Protein AF-A0AAV1KLV7-F1 (afdb_monomer_lite)

Organism: NCBI:txid213953

Foldseek 3Di:
DQAADDPVNVVVLLVVQLVVQCVVQPDDPVQVVCVVVVHQDPDPSSVSSVLSSCVVQVLADPLRAGDLVSQLVVCCSRPVPDPPVSVVSSVVSVVRRVVRVVVSVD

Structure (mmCIF, N/CA/C/O backbone):
data_AF-A0AAV1KLV7-F1
#
_entry.id   AF-A0AAV1KLV7-F1
#
loop_
_atom_site.group_PDB
_atom_site.id
_atom_site.type_symbol
_atom_site.label_atom_id
_atom_site.label_alt_id
_atom_site.label_comp_id
_atom_site.label_asym_id
_atom_site.label_entity_id
_atom_site.label_seq_id
_atom_site.pdbx_PDB_ins_code
_atom_site.Cartn_x
_atom_site.Cartn_y
_atom_site.Cartn_z
_atom_site.occupancy
_atom_site.B_iso_or_equiv
_atom_site.auth_seq_id
_atom_site.auth_comp_id
_atom_site.auth_asym_id
_atom_site.auth_atom_id
_atom_site.pdbx_PDB_model_num
ATOM 1 N N . MET A 1 1 ? 9.898 8.118 -25.147 1.00 34.47 1 MET A N 1
ATOM 2 C CA . MET A 1 1 ? 10.875 7.702 -24.115 1.00 34.47 1 MET A CA 1
ATOM 3 C C . MET A 1 1 ? 10.133 7.658 -22.789 1.00 34.47 1 MET A C 1
ATOM 5 O O . MET A 1 1 ? 9.532 8.667 -22.455 1.00 34.47 1 MET A O 1
ATOM 9 N N . ALA A 1 2 ? 10.090 6.525 -22.085 1.00 50.31 2 ALA A N 1
ATOM 10 C CA . ALA A 1 2 ? 9.456 6.466 -20.766 1.00 50.31 2 ALA A CA 1
ATOM 11 C C . ALA A 1 2 ? 10.412 7.076 -19.729 1.00 50.31 2 ALA A C 1
ATOM 13 O O . ALA A 1 2 ? 11.515 6.564 -19.522 1.00 50.31 2 ALA A O 1
ATOM 14 N N . THR A 1 3 ? 10.035 8.217 -19.158 1.00 56.28 3 THR A N 1
ATOM 15 C CA . THR A 1 3 ? 10.720 8.829 -18.015 1.00 56.28 3 THR A CA 1
ATOM 16 C C . THR A 1 3 ? 10.240 8.170 -16.733 1.00 56.28 3 THR A C 1
ATOM 18 O O . THR A 1 3 ? 9.119 7.662 -16.682 1.00 56.28 3 THR A O 1
ATOM 21 N N . ALA A 1 4 ? 11.091 8.157 -15.709 1.00 65.50 4 ALA A N 1
ATOM 22 C CA . ALA A 1 4 ? 10.690 7.609 -14.428 1.00 65.50 4 ALA A CA 1
ATOM 23 C C . ALA A 1 4 ? 9.514 8.404 -13.827 1.00 65.50 4 ALA A C 1
ATOM 25 O O . ALA A 1 4 ? 9.469 9.622 -14.012 1.00 65.50 4 ALA A O 1
ATOM 26 N N . GLN A 1 5 ? 8.573 7.742 -13.142 1.00 70.62 5 GLN A N 1
ATOM 27 C CA . GLN A 1 5 ? 7.486 8.462 -12.463 1.00 70.62 5 GLN A CA 1
ATOM 28 C C . GLN A 1 5 ? 8.048 9.307 -11.320 1.00 70.62 5 GLN A C 1
ATOM 30 O O . GLN A 1 5 ? 8.915 8.867 -10.568 1.00 70.62 5 GLN A O 1
ATOM 35 N N . THR A 1 6 ? 7.521 10.516 -11.175 1.00 81.88 6 THR A N 1
ATOM 36 C CA . THR A 1 6 ? 7.822 11.396 -10.046 1.00 81.88 6 THR A CA 1
ATOM 37 C C . THR A 1 6 ? 7.075 10.946 -8.788 1.00 81.88 6 THR A C 1
ATOM 39 O O . THR A 1 6 ? 5.989 10.362 -8.860 1.00 81.88 6 THR A O 1
ATOM 42 N N . ASP A 1 7 ? 7.587 11.313 -7.613 1.00 79.38 7 ASP A N 1
ATOM 43 C CA . ASP A 1 7 ? 6.905 11.101 -6.328 1.00 79.38 7 ASP A CA 1
ATOM 44 C C . ASP A 1 7 ? 5.469 11.641 -6.319 1.00 79.38 7 ASP A C 1
ATOM 46 O O . ASP A 1 7 ? 4.582 11.071 -5.684 1.00 79.38 7 ASP A O 1
ATOM 50 N N . SER A 1 8 ? 5.226 12.751 -7.021 1.00 85.31 8 SER A N 1
ATOM 51 C CA . SER A 1 8 ? 3.901 13.365 -7.138 1.00 85.31 8 SER A CA 1
ATOM 52 C C . SER A 1 8 ? 2.930 12.473 -7.916 1.00 85.31 8 SER A C 1
ATOM 54 O O . SER A 1 8 ? 1.793 12.261 -7.488 1.00 85.31 8 SER A O 1
ATOM 56 N N . GLU A 1 9 ? 3.384 11.884 -9.024 1.00 85.69 9 GLU A N 1
ATOM 57 C CA . GLU A 1 9 ? 2.582 10.960 -9.832 1.00 85.69 9 GLU A CA 1
ATOM 58 C C . GLU A 1 9 ? 2.286 9.663 -9.073 1.00 85.69 9 GLU A C 1
ATOM 60 O O . GLU A 1 9 ? 1.149 9.183 -9.095 1.00 85.69 9 GLU A O 1
ATOM 65 N N . LEU A 1 10 ? 3.269 9.138 -8.334 1.00 83.12 10 LEU A N 1
ATOM 66 C CA . LEU A 1 10 ? 3.084 7.981 -7.457 1.00 83.12 10 LEU A CA 1
ATOM 67 C C . LEU A 1 10 ? 2.071 8.274 -6.345 1.00 83.12 10 LEU A C 1
ATOM 69 O O . LEU A 1 10 ? 1.122 7.508 -6.161 1.00 83.12 10 LEU A O 1
ATOM 73 N N . LYS A 1 11 ? 2.211 9.406 -5.644 1.00 85.50 11 LYS A N 1
ATOM 74 C CA . LYS A 1 11 ? 1.261 9.835 -4.604 1.00 85.50 11 LYS A CA 1
ATOM 75 C C . LYS A 1 11 ? -0.149 9.990 -5.161 1.00 85.50 11 LYS A C 1
ATOM 77 O O . LYS A 1 11 ? -1.095 9.518 -4.537 1.00 85.50 11 LYS A O 1
ATOM 82 N N . LYS A 1 12 ? -0.301 10.593 -6.343 1.00 90.06 12 LYS A N 1
ATOM 83 C CA . LYS A 1 12 ? -1.603 10.747 -7.006 1.00 90.06 12 LYS A CA 1
ATOM 84 C C . LYS A 1 12 ? -2.226 9.396 -7.357 1.00 90.06 12 LYS A C 1
ATOM 86 O O . LYS A 1 12 ? -3.413 9.199 -7.110 1.00 90.06 12 LYS A O 1
ATOM 91 N N . TYR A 1 13 ? -1.432 8.463 -7.882 1.00 88.06 13 TYR A N 1
ATOM 92 C CA . TYR A 1 13 ? -1.889 7.111 -8.200 1.00 88.06 13 TYR A CA 1
ATOM 93 C C . TYR A 1 13 ? -2.422 6.382 -6.959 1.00 88.06 13 TYR A C 1
ATOM 95 O O . TYR A 1 13 ? -3.539 5.865 -6.977 1.00 88.06 13 TYR A O 1
ATOM 103 N N . PHE A 1 14 ? -1.667 6.391 -5.857 1.00 88.69 14 PHE A N 1
ATOM 104 C CA . PHE A 1 14 ? -2.112 5.761 -4.614 1.00 88.69 14 PHE A CA 1
ATOM 105 C C . PHE A 1 14 ? -3.291 6.495 -3.971 1.00 88.69 14 PHE A C 1
ATOM 107 O O . PHE A 1 14 ? -4.204 5.837 -3.485 1.00 88.69 14 PHE A O 1
ATOM 114 N N . LEU A 1 15 ? -3.340 7.829 -4.035 1.00 90.38 15 LEU A N 1
ATOM 115 C CA . LEU A 1 15 ? -4.482 8.607 -3.550 1.00 90.38 15 LEU A CA 1
ATOM 116 C C . LEU A 1 15 ? -5.775 8.242 -4.291 1.00 90.38 15 LEU A C 1
ATOM 118 O O . LEU A 1 15 ? -6.811 8.059 -3.657 1.00 90.38 15 LEU A O 1
ATOM 122 N N . GLN A 1 16 ? -5.715 8.077 -5.615 1.00 92.88 16 GLN A N 1
ATOM 123 C CA . GLN A 1 16 ? -6.862 7.627 -6.402 1.00 92.88 16 GLN A CA 1
ATOM 124 C C . GLN A 1 16 ? -7.346 6.243 -5.946 1.00 92.88 16 GLN A C 1
ATOM 126 O O . GLN A 1 16 ? -8.546 6.041 -5.766 1.00 92.88 16 GLN A O 1
ATOM 131 N N . LYS A 1 17 ? -6.428 5.301 -5.693 1.00 93.38 17 LYS A N 1
ATOM 132 C CA . LYS A 1 17 ? -6.790 3.974 -5.169 1.00 93.38 17 LYS A CA 1
ATOM 133 C C . LYS A 1 17 ? -7.356 4.028 -3.755 1.00 93.38 17 LYS A C 1
ATOM 135 O O . LYS A 1 17 ? -8.301 3.298 -3.472 1.00 93.38 17 LYS A O 1
ATOM 140 N N . SER A 1 18 ? -6.855 4.920 -2.904 1.00 91.31 18 SER A N 1
ATOM 141 C CA . SER A 1 18 ? -7.424 5.152 -1.575 1.00 91.31 18 SER A CA 1
ATOM 142 C C . SER A 1 18 ? -8.874 5.624 -1.652 1.00 91.31 18 SER A C 1
ATOM 144 O O . SER A 1 18 ? -9.703 5.099 -0.919 1.00 91.31 18 SER A O 1
ATOM 146 N N . ILE A 1 19 ? -9.197 6.545 -2.568 1.00 92.12 19 ILE A N 1
ATOM 147 C CA . ILE A 1 19 ? -10.575 7.021 -2.785 1.00 92.12 19 ILE A CA 1
ATOM 148 C C . ILE A 1 19 ? -11.479 5.881 -3.277 1.00 92.12 19 ILE A C 1
ATOM 150 O O . ILE A 1 19 ? -12.597 5.723 -2.796 1.00 92.12 19 ILE A O 1
ATOM 154 N N . GLU A 1 20 ? -10.995 5.042 -4.198 1.00 94.06 20 GLU A N 1
ATOM 155 C CA . GLU A 1 20 ? -11.755 3.872 -4.666 1.00 94.06 20 GLU A CA 1
ATOM 156 C C . GLU A 1 20 ? -12.049 2.867 -3.534 1.00 94.06 20 GLU A C 1
ATOM 158 O O . GLU A 1 20 ? -13.054 2.165 -3.591 1.00 94.06 20 GLU A O 1
ATOM 163 N N . CYS A 1 21 ? -11.178 2.776 -2.525 1.00 95.38 21 CYS A N 1
ATOM 164 C CA . CYS A 1 21 ? -11.286 1.819 -1.422 1.00 95.38 21 CYS A CA 1
ATOM 165 C C . CYS A 1 21 ? -11.951 2.381 -0.154 1.00 95.38 21 CYS A C 1
ATOM 167 O O . CYS A 1 21 ? -12.360 1.600 0.710 1.00 95.38 21 CYS A O 1
ATOM 169 N N . SER A 1 22 ? -12.046 3.708 -0.012 1.00 91.25 22 SER A N 1
ATOM 170 C CA . SER A 1 22 ? -12.523 4.360 1.215 1.00 91.25 22 SER A CA 1
ATOM 171 C C . SER A 1 22 ? -14.017 4.183 1.454 1.00 91.25 22 SER A C 1
ATOM 173 O O . SER A 1 22 ? -14.448 4.240 2.601 1.00 91.25 22 SER A O 1
ATOM 175 N N . ASN A 1 23 ? -14.801 3.939 0.399 1.00 89.94 23 ASN A N 1
ATOM 176 C CA . ASN A 1 23 ? -16.241 3.694 0.522 1.00 89.94 23 ASN A CA 1
ATOM 177 C C . ASN A 1 23 ? -16.535 2.417 1.323 1.00 89.94 23 ASN A C 1
ATOM 179 O O . ASN A 1 23 ? -17.451 2.395 2.137 1.00 89.94 23 ASN A O 1
ATOM 183 N N . GLU A 1 24 ? -15.741 1.367 1.112 1.00 92.50 24 GLU A N 1
ATOM 184 C CA . GLU A 1 24 ? -15.873 0.086 1.819 1.00 92.50 24 GLU A CA 1
ATOM 185 C C . GLU A 1 24 ? -15.113 0.077 3.152 1.00 92.50 24 GLU A C 1
ATOM 187 O O . GLU A 1 24 ? -15.468 -0.652 4.075 1.00 92.50 24 GLU A O 1
ATOM 192 N N . ASN A 1 25 ? -14.053 0.884 3.251 1.00 94.25 25 ASN A N 1
ATOM 193 C CA . ASN A 1 25 ? -13.117 0.886 4.372 1.00 94.25 25 ASN A CA 1
ATOM 194 C C . ASN A 1 25 ? -12.911 2.316 4.894 1.00 94.25 25 ASN A C 1
ATOM 196 O O . ASN A 1 25 ? -11.828 2.884 4.715 1.00 94.25 25 ASN A O 1
ATOM 200 N N . PRO A 1 26 ? -13.937 2.929 5.510 1.00 93.44 26 PRO A N 1
ATOM 201 C CA . PRO A 1 26 ? -13.856 4.312 5.951 1.00 93.44 26 PRO A CA 1
ATOM 202 C C . PRO A 1 26 ? -12.805 4.465 7.054 1.00 93.44 26 PRO A C 1
ATOM 204 O O . PRO A 1 26 ? -12.775 3.692 8.017 1.00 93.44 26 PRO A O 1
ATOM 207 N N . VAL A 1 27 ? -11.968 5.488 6.903 1.00 93.50 27 VAL A N 1
ATOM 208 C CA . VAL A 1 27 ? -10.937 5.913 7.857 1.00 93.50 27 VAL A CA 1
ATOM 209 C C . VAL A 1 27 ? -11.166 7.374 8.225 1.00 93.50 27 VAL A C 1
ATOM 211 O O . VAL A 1 27 ? -11.706 8.142 7.426 1.00 93.50 27 VAL A O 1
ATOM 214 N N . ASN A 1 28 ? -10.775 7.765 9.434 1.00 93.94 28 ASN A N 1
ATOM 215 C CA . ASN A 1 28 ? -10.908 9.153 9.878 1.00 93.94 28 ASN A CA 1
ATOM 216 C C . ASN A 1 28 ? -9.700 10.016 9.453 1.00 93.94 28 ASN A C 1
ATOM 218 O O . ASN A 1 28 ? -8.714 9.523 8.903 1.00 93.94 28 ASN A O 1
ATOM 222 N N . VAL A 1 29 ? -9.782 11.328 9.695 1.00 92.25 29 VAL A N 1
ATOM 223 C CA . VAL A 1 29 ? -8.738 12.287 9.291 1.00 92.25 29 VAL A CA 1
ATOM 224 C C . VAL A 1 29 ? -7.403 12.016 9.992 1.00 92.25 29 VAL A C 1
ATOM 226 O O . VAL A 1 29 ? -6.363 12.068 9.336 1.00 92.25 29 VAL A O 1
ATOM 229 N N . ASP A 1 30 ? -7.419 11.645 11.273 1.00 95.50 30 ASP A N 1
ATOM 230 C CA . ASP A 1 30 ? -6.196 11.330 12.023 1.00 95.50 30 ASP A CA 1
ATOM 231 C C . ASP A 1 30 ? -5.481 10.111 11.425 1.00 95.50 30 ASP A C 1
ATOM 233 O O . ASP A 1 30 ? -4.262 10.103 11.253 1.00 95.50 30 ASP A O 1
ATOM 237 N N . GLU A 1 31 ? -6.242 9.087 11.037 1.00 94.12 31 GLU A N 1
ATOM 238 C CA . GLU A 1 31 ? -5.726 7.894 10.369 1.00 94.12 31 GLU A CA 1
ATOM 239 C C . GLU A 1 31 ? -5.161 8.212 8.981 1.00 94.12 31 GLU A C 1
ATOM 241 O O . GLU A 1 31 ? -4.114 7.681 8.605 1.00 94.12 31 GLU A O 1
ATOM 246 N N . ILE A 1 32 ? -5.806 9.109 8.232 1.00 90.56 32 ILE A N 1
ATOM 247 C CA . ILE A 1 32 ? -5.279 9.614 6.958 1.00 90.56 32 ILE A CA 1
ATOM 248 C C . ILE A 1 32 ? -3.937 10.324 7.181 1.00 90.56 32 ILE A C 1
ATOM 250 O O . ILE A 1 32 ? -2.993 10.114 6.417 1.00 90.56 32 ILE A O 1
ATOM 254 N N . ASP A 1 33 ? -3.817 11.139 8.227 1.00 92.62 33 ASP A N 1
ATOM 255 C CA . ASP A 1 33 ? -2.578 11.854 8.532 1.00 92.62 33 ASP A CA 1
ATOM 256 C C . ASP A 1 33 ? -1.463 10.927 9.026 1.00 92.62 33 ASP A C 1
ATOM 258 O O . ASP A 1 33 ? -0.294 11.143 8.694 1.00 92.62 33 ASP A O 1
ATOM 262 N N . MET A 1 34 ? -1.802 9.852 9.743 1.00 94.38 34 MET A N 1
ATOM 263 C CA . MET A 1 34 ? -0.861 8.771 10.042 1.00 94.38 34 MET A CA 1
ATOM 264 C C . MET A 1 34 ? -0.346 8.122 8.751 1.00 94.38 34 MET A C 1
ATOM 266 O O . MET A 1 34 ? 0.867 7.994 8.577 1.00 94.38 34 MET A O 1
ATOM 270 N N . LEU A 1 35 ? -1.240 7.785 7.815 1.00 90.56 35 LEU A N 1
ATOM 271 C CA . LEU A 1 35 ? -0.876 7.154 6.542 1.00 90.56 35 LEU A CA 1
ATOM 272 C C . LEU A 1 35 ? 0.015 8.057 5.675 1.00 90.56 35 LEU A C 1
ATOM 274 O O . LEU A 1 35 ? 1.005 7.580 5.120 1.00 90.56 35 LEU A O 1
ATOM 278 N N . LYS A 1 36 ? -0.260 9.369 5.614 1.00 87.25 36 LYS A N 1
ATOM 279 C CA . LYS A 1 36 ? 0.610 10.354 4.935 1.00 87.25 36 LYS A CA 1
ATOM 280 C C . LYS A 1 36 ? 2.022 10.412 5.528 1.00 87.25 36 LYS A C 1
ATOM 282 O O . LYS A 1 36 ? 2.965 10.737 4.815 1.00 87.25 36 LYS A O 1
ATOM 287 N N . LYS A 1 37 ? 2.164 10.106 6.822 1.00 91.75 37 LYS A N 1
ATOM 288 C CA . LYS A 1 37 ? 3.444 10.023 7.547 1.00 91.75 37 LYS A CA 1
ATOM 289 C C . LYS A 1 37 ? 4.067 8.620 7.498 1.00 91.75 37 LYS A C 1
ATOM 291 O O . LYS A 1 37 ? 5.015 8.358 8.229 1.00 91.75 37 LYS A O 1
ATOM 296 N N . HIS A 1 38 ? 3.535 7.727 6.659 1.00 89.06 38 HIS A N 1
ATOM 297 C CA . HIS A 1 38 ? 3.941 6.323 6.538 1.00 89.06 38 HIS A CA 1
ATOM 298 C C . HIS A 1 38 ? 3.763 5.499 7.825 1.00 89.06 38 HIS A C 1
ATOM 300 O O . HIS A 1 38 ? 4.401 4.463 8.007 1.00 89.06 38 HIS A O 1
ATOM 306 N N . THR A 1 39 ? 2.853 5.923 8.704 1.00 93.38 39 THR A N 1
ATOM 307 C CA . THR A 1 39 ? 2.475 5.187 9.912 1.00 93.38 39 THR A CA 1
ATOM 308 C C . THR A 1 39 ? 1.167 4.451 9.659 1.00 93.38 39 THR A C 1
ATOM 310 O O . THR A 1 39 ? 0.145 5.071 9.378 1.00 93.38 39 THR A O 1
ATOM 313 N N . VAL A 1 40 ? 1.174 3.123 9.785 1.00 89.44 40 VAL A N 1
ATOM 314 C CA . VAL A 1 40 ? -0.035 2.305 9.601 1.00 89.44 40 VAL A CA 1
ATOM 315 C C . VAL A 1 40 ? -0.921 2.394 10.852 1.00 89.44 40 VAL A C 1
ATOM 317 O O . VAL A 1 40 ? -0.475 1.992 11.933 1.00 89.44 40 VAL A O 1
ATOM 320 N N . PRO A 1 41 ? -2.173 2.883 10.749 1.00 94.31 41 PRO A N 1
ATOM 321 C CA . PRO A 1 41 ? -3.090 2.904 11.881 1.00 94.31 41 PRO A CA 1
ATOM 322 C C . PRO A 1 41 ? -3.439 1.494 12.368 1.00 94.31 41 PRO A C 1
ATOM 324 O O . PRO A 1 41 ? -3.433 0.518 11.616 1.00 94.31 41 PRO A O 1
ATOM 327 N N . LYS A 1 42 ? -3.770 1.374 13.658 1.00 93.12 42 LYS A N 1
ATOM 328 C CA . LYS A 1 42 ? -4.071 0.072 14.277 1.00 93.12 42 LYS A CA 1
ATOM 329 C C . LYS A 1 42 ? -5.472 -0.450 13.952 1.00 93.12 42 LYS A C 1
ATOM 331 O O . LYS A 1 42 ? -5.711 -1.644 14.153 1.00 93.12 42 LYS A O 1
ATOM 336 N N . SER A 1 43 ? -6.375 0.413 13.484 1.00 95.00 43 SER A N 1
ATOM 337 C CA . SER A 1 43 ? -7.770 0.055 13.238 1.00 95.00 43 SER A CA 1
ATOM 338 C C . SER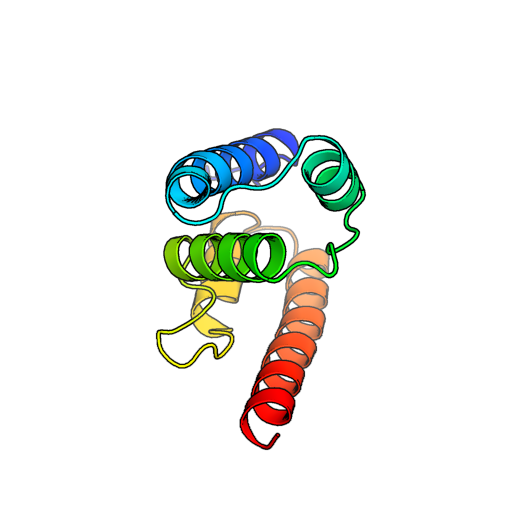 A 1 43 ? -7.909 -1.009 12.150 1.00 95.00 43 SER A C 1
ATOM 340 O O . SER A 1 43 ? -7.072 -1.151 11.254 1.00 95.00 43 SER A O 1
ATOM 342 N N . LYS A 1 44 ? -8.999 -1.779 12.233 1.00 94.50 44 LYS A N 1
ATOM 343 C CA . LYS A 1 44 ? -9.328 -2.789 11.224 1.00 94.50 44 LYS A CA 1
ATOM 344 C C . LYS A 1 44 ? -9.566 -2.139 9.859 1.00 94.50 44 LYS A C 1
ATOM 346 O O . LYS A 1 44 ? -9.005 -2.608 8.875 1.00 94.50 44 LYS A O 1
ATOM 351 N N . ASN A 1 45 ? -10.316 -1.037 9.815 1.00 95.25 45 ASN A N 1
ATOM 352 C CA . ASN A 1 45 ? -10.640 -0.351 8.565 1.00 95.25 45 ASN A CA 1
ATOM 353 C C . ASN A 1 45 ? -9.394 0.178 7.856 1.00 95.25 45 ASN A C 1
ATOM 355 O O . ASN A 1 45 ? -9.268 -0.030 6.656 1.00 95.25 45 ASN A O 1
ATOM 359 N N . ALA A 1 46 ? -8.432 0.769 8.572 1.00 94.12 46 ALA A N 1
ATOM 360 C CA . ALA A 1 46 ? -7.195 1.236 7.948 1.00 94.12 46 ALA A CA 1
ATOM 361 C C . ALA A 1 46 ? -6.377 0.088 7.332 1.00 94.12 46 ALA A C 1
ATOM 363 O O . ALA A 1 46 ? -5.837 0.219 6.233 1.00 94.12 46 ALA A O 1
ATOM 364 N N . LYS A 1 47 ? -6.328 -1.074 7.997 1.00 93.25 47 LYS A N 1
ATOM 365 C CA . LYS A 1 47 ? -5.687 -2.278 7.442 1.00 93.25 47 LYS A CA 1
ATOM 366 C C . LYS A 1 47 ? -6.434 -2.805 6.215 1.00 93.25 47 LYS A C 1
ATOM 368 O O . LYS A 1 47 ? -5.797 -3.159 5.225 1.00 93.25 47 LYS A O 1
ATOM 373 N N . CYS A 1 48 ? -7.766 -2.834 6.254 1.00 94.81 48 CYS A N 1
ATOM 374 C CA . CYS A 1 48 ? -8.587 -3.264 5.122 1.00 94.81 48 CYS A CA 1
ATOM 375 C C . CYS A 1 48 ? -8.494 -2.290 3.934 1.00 94.81 48 CYS A C 1
ATOM 377 O O . CYS A 1 48 ? -8.412 -2.744 2.793 1.00 94.81 48 CYS A O 1
ATOM 379 N N . LEU A 1 49 ? -8.389 -0.981 4.189 1.00 95.19 49 LEU A N 1
ATOM 380 C CA . LEU A 1 49 ? -8.129 0.042 3.176 1.00 95.19 49 LEU A CA 1
ATOM 381 C C . LEU A 1 49 ? -6.809 -0.243 2.445 1.00 95.19 49 LEU A C 1
ATOM 383 O O . LEU A 1 49 ? -6.791 -0.318 1.218 1.00 95.19 49 LEU A O 1
ATOM 387 N N . LEU A 1 50 ? -5.719 -0.473 3.186 1.00 93.81 50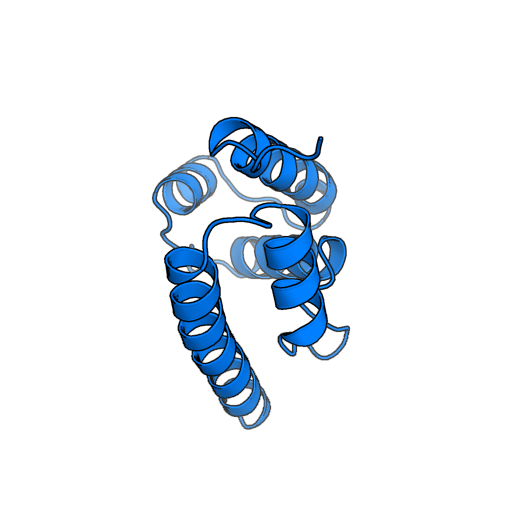 LEU A N 1
ATOM 388 C CA . LEU A 1 50 ? -4.417 -0.825 2.605 1.00 93.81 50 LEU A CA 1
ATOM 389 C C . LEU A 1 50 ? -4.472 -2.133 1.806 1.00 93.81 50 LEU A C 1
ATOM 391 O O . LEU A 1 50 ? -3.924 -2.203 0.708 1.00 93.81 50 LEU A O 1
ATOM 395 N N . ALA A 1 51 ? -5.172 -3.151 2.313 1.00 94.38 51 ALA A N 1
ATOM 396 C CA . ALA A 1 51 ? -5.353 -4.410 1.594 1.00 94.38 51 ALA A CA 1
ATOM 397 C C . ALA A 1 51 ? -6.128 -4.220 0.276 1.00 94.38 51 ALA A C 1
ATOM 399 O O . ALA A 1 51 ? -5.748 -4.788 -0.747 1.00 94.38 51 ALA A O 1
ATOM 400 N N . CYS A 1 52 ? -7.181 -3.395 0.270 1.00 95.94 52 CYS A N 1
ATOM 401 C CA . CYS A 1 52 ? -7.917 -3.040 -0.945 1.00 95.94 52 CYS A CA 1
ATOM 402 C C . CYS A 1 52 ? -7.018 -2.319 -1.959 1.00 95.94 52 CYS A C 1
ATOM 404 O O . CYS A 1 52 ? -6.996 -2.689 -3.136 1.00 95.94 52 CYS A O 1
ATOM 406 N N . ILE A 1 53 ? -6.222 -1.345 -1.503 1.00 94.19 53 ILE A N 1
ATOM 407 C CA . ILE A 1 53 ? -5.275 -0.618 -2.356 1.00 94.19 53 ILE A CA 1
ATOM 408 C C . ILE A 1 53 ? -4.273 -1.596 -2.978 1.00 94.19 53 ILE A C 1
ATOM 410 O O . ILE A 1 53 ? -4.131 -1.618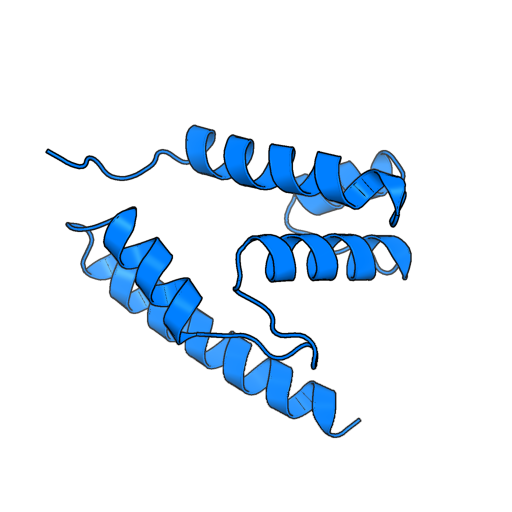 -4.198 1.00 94.19 53 ILE A O 1
ATOM 414 N N . PHE A 1 54 ? -3.631 -2.451 -2.175 1.00 93.38 54 PHE A N 1
ATOM 415 C CA . PHE A 1 54 ? -2.639 -3.405 -2.678 1.00 93.38 54 PHE A CA 1
ATOM 416 C C . PHE A 1 54 ? -3.227 -4.456 -3.621 1.00 93.38 54 PHE A C 1
ATOM 418 O O . PHE A 1 54 ? -2.560 -4.852 -4.576 1.00 93.38 54 PHE A O 1
ATOM 425 N N . ARG A 1 55 ? -4.485 -4.868 -3.431 1.00 94.56 55 ARG A N 1
ATOM 426 C CA . ARG A 1 55 ? -5.186 -5.709 -4.412 1.00 94.56 55 ARG A CA 1
ATOM 427 C C . ARG A 1 55 ? -5.426 -4.971 -5.727 1.00 94.56 55 ARG A C 1
ATOM 429 O O . ARG A 1 55 ? -5.133 -5.511 -6.789 1.00 94.56 55 ARG A O 1
ATOM 436 N N . LYS A 1 56 ? -5.868 -3.710 -5.681 1.00 92.62 56 LYS A N 1
ATOM 437 C CA . LYS A 1 56 ? -6.064 -2.880 -6.886 1.00 92.62 56 LYS A CA 1
ATOM 438 C C . LYS A 1 56 ? -4.764 -2.564 -7.624 1.00 92.62 56 LYS A C 1
ATOM 440 O O . LYS A 1 56 ? -4.801 -2.355 -8.834 1.00 92.62 56 LYS A O 1
ATOM 445 N N . THR A 1 57 ? -3.627 -2.535 -6.930 1.00 90.50 57 THR A N 1
ATOM 446 C CA . THR A 1 57 ? -2.305 -2.432 -7.566 1.00 90.50 57 THR A CA 1
ATOM 447 C C . THR A 1 57 ? -1.725 -3.787 -7.958 1.00 90.50 57 THR A C 1
ATOM 449 O O . THR A 1 57 ? -0.619 -3.831 -8.489 1.00 90.50 57 THR A O 1
ATOM 452 N N . THR A 1 58 ? -2.447 -4.890 -7.727 1.00 92.44 58 THR A N 1
ATOM 453 C CA . THR A 1 58 ? -2.029 -6.282 -7.977 1.00 92.44 58 THR A CA 1
ATOM 454 C C . THR A 1 58 ? -0.814 -6.738 -7.158 1.00 92.44 58 THR A C 1
ATOM 456 O O . THR A 1 58 ? -0.174 -7.732 -7.488 1.00 92.44 58 THR A O 1
ATOM 459 N N . TRP A 1 59 ? -0.484 -6.016 -6.084 1.00 92.56 59 TRP A N 1
ATOM 460 C CA . TRP A 1 59 ? 0.620 -6.323 -5.164 1.00 92.56 59 TRP A CA 1
ATOM 461 C C . TRP A 1 59 ? 0.210 -7.284 -4.052 1.00 92.56 59 TRP A C 1
ATOM 463 O O . TRP A 1 59 ? 1.068 -7.798 -3.343 1.00 92.56 59 TRP A O 1
ATOM 473 N N . MET A 1 60 ? -1.089 -7.517 -3.890 1.00 94.19 60 MET A N 1
ATOM 474 C CA . MET A 1 60 ? -1.647 -8.492 -2.967 1.00 94.19 60 MET A CA 1
ATOM 475 C C . MET A 1 60 ? -2.647 -9.371 -3.711 1.00 94.19 60 MET A C 1
ATOM 477 O O . MET A 1 60 ? -3.471 -8.852 -4.464 1.00 94.19 60 MET A O 1
ATOM 481 N N . ASP A 1 61 ? -2.584 -10.681 -3.495 1.00 92.56 61 ASP A N 1
ATOM 482 C CA . ASP A 1 61 ? -3.567 -11.619 -4.031 1.00 92.56 61 ASP A CA 1
ATOM 483 C C . ASP A 1 61 ? -4.816 -11.737 -3.129 1.00 92.56 61 ASP A C 1
ATOM 485 O O . ASP A 1 61 ? -4.968 -11.074 -2.093 1.00 92.56 61 ASP A O 1
ATOM 489 N N . GLU A 1 62 ? -5.760 -12.585 -3.531 1.00 89.81 62 GLU A N 1
ATOM 490 C CA . GLU A 1 62 ? -6.990 -12.837 -2.771 1.00 89.81 62 GLU A CA 1
ATOM 491 C C . GLU A 1 62 ? -6.728 -13.503 -1.413 1.00 89.81 62 GLU A C 1
ATOM 493 O O . GLU A 1 62 ? -7.503 -13.321 -0.476 1.00 89.81 62 GLU A O 1
ATOM 498 N N . LYS A 1 63 ? -5.599 -14.205 -1.272 1.00 88.31 63 LYS A N 1
ATOM 499 C CA . LYS A 1 63 ? -5.169 -14.858 -0.030 1.00 88.31 63 LYS A CA 1
ATOM 500 C C . LYS A 1 63 ? -4.447 -13.896 0.918 1.00 88.31 63 LYS A C 1
ATOM 502 O O . LYS A 1 63 ? -4.078 -14.293 2.018 1.00 88.31 63 LYS A O 1
ATOM 507 N N . GLY A 1 64 ? -4.257 -12.636 0.520 1.00 88.56 64 GLY A N 1
ATOM 508 C CA . GLY A 1 64 ? -3.538 -11.638 1.311 1.00 88.56 64 GLY A CA 1
ATOM 509 C C . GLY A 1 64 ? -2.015 -11.733 1.183 1.00 88.56 64 GLY A C 1
ATOM 510 O O . GLY A 1 64 ? -1.295 -11.124 1.977 1.00 88.56 64 GLY A O 1
ATOM 511 N N . MET A 1 65 ? -1.515 -12.474 0.194 1.00 91.31 65 MET A N 1
ATOM 512 C CA . MET A 1 65 ? -0.090 -12.687 -0.026 1.00 91.31 65 MET A CA 1
ATOM 513 C C . MET A 1 65 ? 0.483 -11.614 -0.940 1.00 91.31 65 MET A C 1
ATOM 515 O O . MET A 1 65 ? -0.135 -11.231 -1.934 1.00 91.31 65 MET A O 1
ATOM 519 N N . PHE A 1 66 ? 1.684 -11.138 -0.618 1.00 92.50 66 PHE A N 1
ATOM 520 C CA . PHE A 1 66 ? 2.390 -10.183 -1.460 1.00 92.50 66 PHE A CA 1
ATOM 521 C C . PHE A 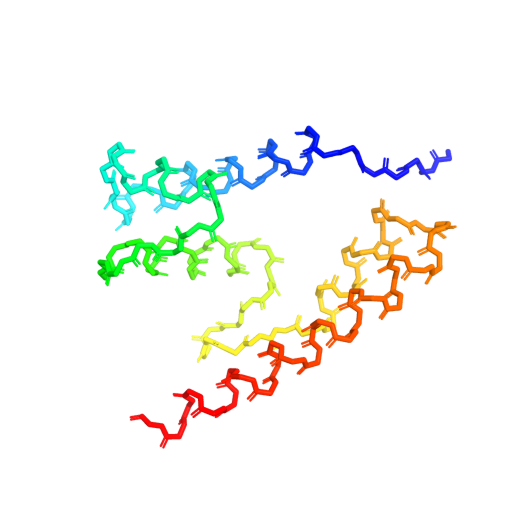1 66 ? 2.850 -10.827 -2.780 1.00 92.50 66 PHE A C 1
ATOM 523 O O . PHE A 1 66 ? 3.530 -11.856 -2.772 1.00 92.50 66 PHE A O 1
ATOM 530 N N . VAL A 1 67 ? 2.513 -10.194 -3.907 1.00 93.88 67 VAL A N 1
ATOM 531 C CA . VAL A 1 67 ? 2.837 -10.655 -5.266 1.00 93.88 67 VAL A CA 1
ATOM 532 C C . VAL A 1 67 ? 4.038 -9.873 -5.796 1.00 93.88 67 VAL A C 1
ATOM 534 O O . VAL A 1 67 ? 3.914 -8.819 -6.427 1.00 93.88 67 VAL A O 1
ATOM 537 N N . MET A 1 68 ? 5.228 -10.394 -5.507 1.00 91.75 68 MET A N 1
ATOM 538 C CA . MET A 1 68 ? 6.499 -9.738 -5.812 1.00 91.75 68 MET A CA 1
ATOM 539 C C . MET A 1 68 ? 6.712 -9.508 -7.311 1.00 91.75 68 MET A C 1
ATOM 541 O O . MET A 1 68 ? 7.251 -8.478 -7.714 1.00 91.75 68 MET A O 1
ATOM 545 N N . GLU A 1 69 ? 6.267 -10.440 -8.147 1.00 90.44 69 GLU A N 1
ATOM 546 C CA . GLU A 1 69 ? 6.430 -10.396 -9.597 1.00 90.44 69 GLU A CA 1
ATOM 547 C C . GLU A 1 69 ? 5.738 -9.155 -10.190 1.00 90.44 69 GLU A C 1
ATOM 549 O O . GLU A 1 69 ? 6.319 -8.443 -11.017 1.00 90.44 69 GLU A O 1
ATOM 554 N N . ASN A 1 70 ? 4.537 -8.835 -9.697 1.00 90.88 70 ASN A N 1
ATOM 555 C CA . ASN A 1 70 ? 3.774 -7.658 -10.113 1.00 90.88 70 ASN A CA 1
ATOM 556 C C . ASN A 1 70 ? 4.404 -6.360 -9.596 1.00 90.88 70 ASN A C 1
ATOM 558 O O . ASN A 1 70 ? 4.488 -5.379 -10.336 1.00 90.88 70 ASN A O 1
ATOM 562 N N . ALA A 1 71 ? 4.902 -6.356 -8.357 1.00 85.94 71 ALA A N 1
ATOM 563 C CA . ALA A 1 71 ? 5.602 -5.203 -7.797 1.00 85.94 71 ALA A CA 1
ATOM 564 C C . ALA A 1 71 ? 6.874 -4.862 -8.593 1.00 85.94 71 ALA A C 1
ATOM 566 O O . ALA A 1 71 ? 7.076 -3.709 -8.973 1.00 85.94 71 ALA A O 1
ATOM 567 N N . ILE A 1 72 ? 7.674 -5.870 -8.961 1.00 85.56 72 ILE A N 1
ATOM 568 C CA . ILE A 1 72 ? 8.865 -5.690 -9.805 1.00 85.56 72 ILE A CA 1
ATOM 569 C C . ILE A 1 72 ? 8.497 -5.172 -11.194 1.00 85.56 72 ILE A C 1
ATOM 571 O O . ILE A 1 72 ? 9.205 -4.317 -11.729 1.00 85.56 72 ILE A O 1
ATOM 575 N N . LYS A 1 73 ? 7.425 -5.694 -11.804 1.00 84.88 73 LYS A N 1
ATOM 576 C CA . LYS A 1 73 ? 6.965 -5.237 -13.121 1.00 84.88 73 LYS A CA 1
ATOM 577 C C . LYS A 1 73 ? 6.656 -3.740 -13.094 1.00 84.88 73 LYS A C 1
ATOM 579 O O . LYS A 1 73 ? 7.167 -3.006 -13.934 1.00 84.88 73 LYS A O 1
ATOM 584 N N . VAL A 1 74 ? 5.921 -3.289 -12.077 1.00 78.00 74 VAL A N 1
ATOM 585 C CA . VAL A 1 74 ? 5.609 -1.868 -11.878 1.00 78.00 74 VAL A CA 1
ATOM 586 C C . VAL A 1 74 ? 6.883 -1.037 -11.690 1.00 78.00 74 VAL A C 1
ATOM 588 O O . VAL A 1 74 ? 7.020 0.002 -12.330 1.00 78.00 74 VAL A O 1
ATOM 591 N N . THR A 1 75 ? 7.847 -1.491 -10.882 1.00 76.00 75 THR A N 1
ATOM 592 C CA . THR A 1 75 ? 9.129 -0.781 -10.708 1.00 76.00 75 THR A CA 1
ATOM 593 C C . THR A 1 75 ? 9.918 -0.684 -12.016 1.00 76.00 75 THR A C 1
ATOM 595 O O . THR A 1 75 ? 10.446 0.378 -12.330 1.00 76.00 75 THR A O 1
ATOM 598 N N . LYS A 1 76 ? 9.965 -1.754 -12.823 1.00 75.88 76 LYS A N 1
ATOM 599 C CA . LYS A 1 76 ? 10.645 -1.757 -14.133 1.00 75.88 76 LYS A CA 1
ATOM 600 C C . LYS A 1 76 ? 10.000 -0.796 -15.127 1.00 75.88 76 LYS A C 1
ATOM 602 O O . LYS A 1 76 ? 10.709 -0.087 -15.834 1.00 75.88 76 LYS A O 1
ATOM 607 N N . GLU A 1 77 ? 8.671 -0.775 -15.184 1.00 74.75 77 GLU A N 1
ATOM 608 C CA . GLU A 1 77 ? 7.917 0.123 -16.065 1.00 74.75 77 GLU A CA 1
ATOM 609 C C . GLU A 1 77 ? 8.093 1.591 -15.657 1.00 74.75 77 GLU A C 1
ATOM 611 O O . GLU A 1 77 ? 8.191 2.466 -16.516 1.00 74.75 77 GLU A O 1
ATOM 616 N N . LYS A 1 78 ? 8.165 1.858 -14.348 1.00 69.19 78 LYS A N 1
ATOM 617 C CA . LYS A 1 78 ? 8.201 3.214 -13.792 1.00 69.19 78 LYS A CA 1
ATOM 618 C C . LYS A 1 78 ? 9.594 3.771 -13.533 1.00 69.19 78 LYS A C 1
ATOM 620 O O . LYS A 1 78 ? 9.689 4.977 -13.389 1.00 69.19 78 LYS A O 1
ATOM 625 N N . HIS A 1 79 ? 10.645 2.954 -13.464 1.00 69.56 79 HIS A N 1
ATOM 626 C CA . HIS A 1 79 ? 12.028 3.394 -13.218 1.00 69.56 79 HIS A CA 1
ATOM 627 C C . HIS A 1 79 ? 13.039 2.610 -14.083 1.00 69.56 79 HIS A C 1
ATOM 629 O O . HIS A 1 79 ? 13.976 2.010 -13.558 1.00 69.56 79 HIS A O 1
ATOM 635 N N . PRO A 1 80 ? 12.911 2.612 -15.425 1.00 67.31 80 PRO A N 1
ATOM 636 C CA . PRO A 1 80 ? 13.675 1.715 -16.304 1.00 67.31 80 PRO A CA 1
ATOM 637 C C . PRO A 1 80 ? 15.196 1.964 -16.347 1.00 67.31 80 PRO A C 1
ATOM 639 O O . PRO A 1 80 ? 15.914 1.201 -16.988 1.00 67.31 80 PRO A O 1
ATOM 642 N N . LYS A 1 81 ? 15.697 3.041 -15.725 1.00 70.38 81 LYS A N 1
ATOM 643 C CA . LYS A 1 81 ? 17.111 3.459 -15.776 1.00 70.38 81 LYS A CA 1
ATOM 644 C C . LYS A 1 81 ? 17.786 3.566 -14.404 1.00 70.38 81 LYS A C 1
ATOM 646 O O . LYS A 1 81 ? 18.958 3.925 -14.356 1.00 70.38 81 LYS A O 1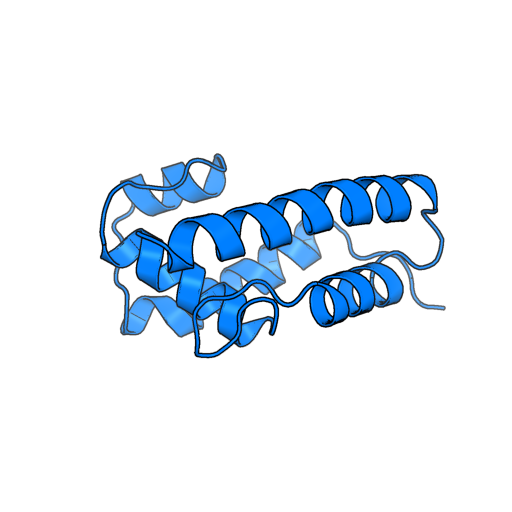
ATOM 651 N N . ASP A 1 82 ? 17.076 3.264 -13.317 1.00 74.25 82 ASP A N 1
ATOM 652 C CA . ASP A 1 82 ? 17.608 3.388 -11.956 1.00 74.25 82 ASP A CA 1
ATOM 653 C C . ASP A 1 82 ? 17.910 2.011 -11.354 1.00 74.25 82 ASP A C 1
ATOM 655 O O . ASP A 1 82 ? 17.103 1.401 -10.652 1.00 74.25 82 ASP A O 1
ATOM 659 N N . TRP A 1 83 ? 19.094 1.492 -11.678 1.00 74.06 83 TRP A N 1
ATOM 660 C CA . TRP A 1 83 ? 19.529 0.164 -11.242 1.00 74.06 83 TRP A CA 1
ATOM 661 C C . TRP A 1 83 ? 19.666 0.041 -9.720 1.00 74.06 83 TRP A C 1
ATOM 663 O O . TRP A 1 83 ? 19.389 -1.028 -9.173 1.00 74.06 83 TRP A O 1
ATOM 673 N N . THR A 1 84 ? 20.060 1.118 -9.036 1.00 82.88 84 THR A N 1
ATOM 674 C CA . THR A 1 84 ? 20.206 1.141 -7.575 1.00 82.88 84 THR A CA 1
ATOM 675 C C . THR A 1 84 ? 18.841 1.060 -6.902 1.00 82.88 84 THR A C 1
ATOM 677 O O . THR A 1 84 ? 18.640 0.227 -6.016 1.00 82.88 84 THR A O 1
ATOM 680 N N . GLU A 1 85 ? 17.879 1.860 -7.365 1.00 78.25 85 GLU A N 1
ATOM 681 C CA . GLU A 1 85 ? 16.508 1.838 -6.853 1.00 78.25 85 GLU A CA 1
ATOM 682 C C . GLU A 1 85 ? 15.823 0.495 -7.124 1.00 78.25 85 GLU A C 1
ATOM 684 O O . GLU A 1 85 ? 15.139 -0.056 -6.257 1.00 78.25 85 GLU A O 1
ATOM 689 N N . MET A 1 86 ? 16.067 -0.097 -8.297 1.00 80.50 86 MET A N 1
ATOM 690 C CA . MET A 1 86 ? 15.575 -1.435 -8.625 1.00 80.50 86 MET A CA 1
ATOM 691 C C . MET A 1 86 ? 16.114 -2.504 -7.670 1.00 80.50 86 MET A C 1
ATOM 693 O O . MET A 1 86 ? 15.359 -3.379 -7.244 1.00 80.50 86 MET A O 1
ATOM 697 N N . GLU A 1 87 ? 17.402 -2.464 -7.328 1.00 87.25 87 GLU A N 1
ATOM 698 C CA . GLU A 1 87 ? 18.007 -3.451 -6.432 1.00 87.25 87 GLU A CA 1
ATOM 699 C C . GLU A 1 87 ? 17.535 -3.279 -4.980 1.00 87.25 87 GLU A C 1
ATOM 701 O O . GLU A 1 87 ? 17.214 -4.263 -4.308 1.00 87.25 87 GLU A O 1
ATOM 706 N N . ASN A 1 88 ? 17.399 -2.036 -4.514 1.00 88.44 88 ASN A N 1
ATOM 707 C CA . ASN A 1 88 ? 16.831 -1.738 -3.198 1.00 88.44 88 ASN A CA 1
ATOM 708 C C . ASN A 1 88 ? 15.359 -2.165 -3.106 1.00 88.44 88 ASN A C 1
ATOM 710 O O . ASN A 1 88 ? 14.964 -2.810 -2.131 1.00 88.44 88 ASN A O 1
ATOM 714 N N . SER A 1 89 ? 14.571 -1.895 -4.151 1.00 86.56 89 SER A N 1
ATOM 715 C CA . SER A 1 89 ? 13.172 -2.325 -4.250 1.00 86.56 89 SER A CA 1
ATOM 716 C C . SER A 1 89 ? 13.040 -3.845 -4.178 1.00 86.56 89 SER A C 1
ATOM 718 O O . SER A 1 89 ? 12.209 -4.352 -3.429 1.00 86.56 89 SER A O 1
ATOM 720 N N . LYS A 1 90 ? 13.887 -4.603 -4.891 1.00 89.25 90 LYS A N 1
ATOM 721 C CA . LYS A 1 90 ? 13.876 -6.075 -4.810 1.00 89.25 90 LYS A CA 1
ATOM 722 C C . LYS A 1 90 ? 14.141 -6.573 -3.393 1.00 89.25 90 LYS A C 1
ATOM 724 O O . LYS A 1 90 ? 13.404 -7.431 -2.917 1.00 89.25 90 LYS A O 1
ATOM 729 N N . LYS A 1 91 ? 15.161 -6.034 -2.714 1.00 92.12 91 LYS A N 1
ATOM 730 C CA . LYS A 1 91 ? 15.483 -6.418 -1.328 1.00 92.12 91 LYS A CA 1
ATOM 731 C C . LYS A 1 91 ? 14.303 -6.162 -0.394 1.00 92.12 91 LYS A C 1
ATOM 733 O O . LYS A 1 91 ? 13.975 -7.018 0.423 1.00 92.12 91 LYS A O 1
ATOM 738 N N . LEU A 1 92 ? 13.637 -5.018 -0.544 1.00 90.38 92 LEU A N 1
ATOM 739 C CA . LEU A 1 92 ? 12.426 -4.700 0.209 1.00 90.38 92 LEU A CA 1
ATOM 740 C C . LEU A 1 92 ? 11.289 -5.688 -0.096 1.00 90.38 92 LEU A C 1
ATOM 742 O O . LEU A 1 92 ? 10.656 -6.208 0.820 1.00 90.38 92 LEU A O 1
ATOM 746 N N . PHE A 1 93 ? 11.049 -5.985 -1.370 1.00 91.62 93 PHE A N 1
ATOM 747 C CA . PHE A 1 93 ? 9.976 -6.877 -1.805 1.00 91.62 93 PHE A CA 1
ATOM 748 C C . PHE A 1 93 ? 10.172 -8.328 -1.347 1.00 91.62 93 PHE A C 1
ATOM 750 O O . PHE A 1 93 ? 9.191 -8.969 -0.968 1.00 91.62 93 PHE A O 1
ATOM 757 N N . GLU A 1 94 ? 11.412 -8.820 -1.274 1.00 92.75 94 GLU A N 1
ATOM 758 C CA . GLU A 1 94 ? 11.713 -10.118 -0.650 1.00 92.75 94 GLU A CA 1
ATOM 759 C C . GLU A 1 94 ? 11.321 -10.142 0.834 1.00 92.75 94 GLU A C 1
ATOM 761 O O . GLU A 1 94 ? 10.714 -11.102 1.319 1.00 92.75 94 GLU A O 1
ATOM 766 N N . LEU A 1 95 ? 11.616 -9.062 1.568 1.00 91.38 95 LEU A N 1
ATOM 767 C CA . LEU A 1 95 ? 11.220 -8.944 2.973 1.00 91.38 95 LEU A CA 1
ATOM 768 C C . LEU A 1 95 ? 9.693 -8.925 3.121 1.00 91.38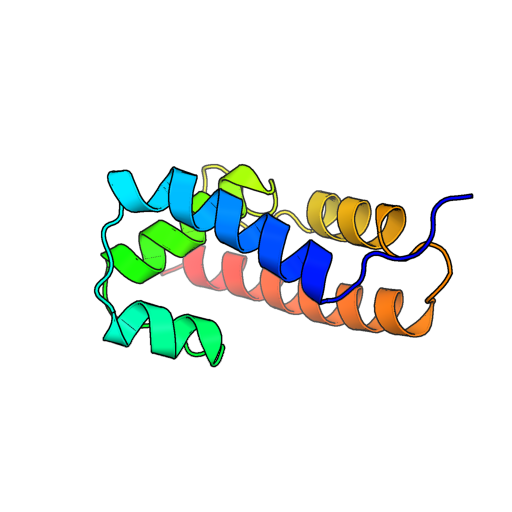 95 LEU A C 1
ATOM 770 O O . LEU A 1 95 ? 9.161 -9.610 3.998 1.00 91.38 95 LEU A O 1
ATOM 774 N N . CYS A 1 96 ? 8.982 -8.206 2.247 1.00 89.94 96 CYS A N 1
ATOM 775 C CA . CYS A 1 96 ? 7.518 -8.192 2.220 1.00 89.94 96 CYS A CA 1
ATOM 776 C C . CYS A 1 96 ? 6.938 -9.587 1.942 1.00 89.94 96 CYS A C 1
ATOM 778 O O . CYS A 1 96 ? 6.072 -10.043 2.690 1.00 89.94 96 CYS A O 1
ATOM 780 N N . LYS A 1 97 ? 7.461 -10.303 0.936 1.00 90.44 97 LYS A N 1
ATOM 781 C CA . LYS A 1 97 ? 7.046 -11.675 0.596 1.00 90.44 97 LYS A CA 1
ATOM 782 C C . LYS A 1 97 ? 7.230 -12.630 1.777 1.00 90.44 97 LYS A C 1
ATOM 784 O O . LYS A 1 97 ? 6.309 -13.367 2.136 1.00 90.44 97 LYS A O 1
ATOM 789 N N . LYS A 1 98 ? 8.392 -12.574 2.435 1.00 89.12 98 LYS A N 1
ATOM 790 C CA . LYS A 1 98 ? 8.689 -13.380 3.630 1.00 89.12 98 LYS A CA 1
ATOM 791 C C . LYS A 1 98 ? 7.763 -13.043 4.805 1.00 89.12 98 LYS A C 1
ATOM 793 O O . LYS A 1 98 ? 7.329 -13.943 5.522 1.00 89.12 98 LYS A O 1
ATOM 798 N N . GLY A 1 99 ? 7.448 -11.762 5.002 1.00 82.56 99 GLY A N 1
ATOM 799 C CA . GLY A 1 99 ? 6.524 -11.298 6.038 1.00 82.56 99 GLY A CA 1
ATOM 800 C C . GLY A 1 99 ? 5.095 -11.813 5.844 1.00 82.56 99 GLY A C 1
ATOM 801 O O . GLY A 1 99 ? 4.495 -12.302 6.802 1.00 82.56 99 GLY A O 1
ATOM 802 N N . SER A 1 100 ? 4.578 -11.779 4.611 1.00 75.06 100 SER A N 1
ATOM 803 C CA . SER A 1 100 ? 3.249 -12.315 4.280 1.00 75.06 100 SER A CA 1
ATOM 804 C C . SER A 1 100 ? 3.132 -13.807 4.588 1.00 75.06 100 SER A C 1
ATOM 806 O O . SER A 1 100 ? 2.155 -14.218 5.206 1.00 75.06 100 SER A O 1
ATOM 808 N N . LEU A 1 101 ? 4.156 -14.601 4.249 1.00 58.16 101 LEU A N 1
ATOM 809 C CA . LEU A 1 101 ? 4.215 -16.027 4.599 1.00 58.16 101 LEU A CA 1
ATOM 810 C C . LEU A 1 101 ? 4.133 -16.243 6.107 1.00 58.16 101 LEU A C 1
ATOM 812 O O . LEU A 1 101 ? 3.392 -17.105 6.562 1.00 58.16 101 LEU A O 1
ATOM 816 N N . ARG A 1 102 ? 4.833 -15.435 6.909 1.00 61.28 102 ARG A N 1
ATOM 817 C CA . ARG A 1 102 ? 4.754 -15.553 8.370 1.00 61.28 102 ARG A CA 1
ATOM 818 C C . ARG A 1 102 ? 3.348 -15.258 8.895 1.00 61.28 102 ARG A C 1
ATOM 820 O O . ARG A 1 102 ? 2.913 -15.936 9.815 1.00 61.28 102 ARG A O 1
ATOM 827 N N . SER A 1 103 ? 2.646 -14.282 8.321 1.00 61.19 103 SER A N 1
ATOM 828 C CA . SER A 1 103 ? 1.285 -13.932 8.745 1.00 61.19 103 SER A CA 1
ATOM 829 C C . SER A 1 103 ? 0.236 -14.988 8.392 1.00 61.19 103 SER A C 1
ATOM 831 O O . SER A 1 103 ? -0.802 -14.993 9.034 1.00 61.19 103 SER A O 1
ATOM 833 N N . SER A 1 104 ? 0.470 -15.856 7.400 1.00 57.25 104 SER A N 1
ATOM 834 C CA . SER A 1 104 ? -0.467 -16.936 7.040 1.00 57.25 104 SER A CA 1
ATOM 835 C C . SER A 1 104 ? -0.390 -18.173 7.947 1.00 57.25 104 SER A C 1
ATOM 837 O O . SER A 1 104 ? -1.211 -19.073 7.808 1.00 57.25 104 SER A O 1
ATOM 839 N N . TYR A 1 105 ? 0.601 -18.239 8.846 1.00 49.91 105 TYR A N 1
ATOM 840 C CA . TYR A 1 105 ? 0.778 -19.333 9.815 1.00 49.91 105 TYR A CA 1
ATOM 841 C C . TYR A 1 105 ? 0.311 -18.975 11.242 1.00 49.91 105 TYR A C 1
ATOM 843 O O . TYR A 1 105 ? 0.500 -19.783 12.150 1.00 49.91 105 TYR A O 1
ATOM 851 N N . TYR A 1 106 ? -0.272 -17.788 11.442 1.00 42.50 106 TYR A N 1
ATOM 852 C CA . TYR A 1 106 ? -0.903 -17.332 12.690 1.00 42.50 106 TYR A CA 1
ATOM 853 C C . TYR A 1 106 ? -2.374 -17.008 12.440 1.00 42.50 106 TYR A C 1
ATOM 855 O O . TYR A 1 106 ? -3.165 -17.174 13.391 1.00 42.50 106 TYR A O 1
#

Sequence (106 aa):
MATAQTDSELKKYFLQKSIECSNENPVNVDEIDMLKKHTVPKSKNAKCLLACIFRKTTWMDEKGMFVMENAIKVTKEKHPKDWTEMENSKKLFELCKKGSLRSSYY

pLDDT: mean 85.16, std 12.47, range [34.47, 95.94]

Radius of gyration: 14.63 Å; chains: 1; bounding box: 36×33×38 Å

InterPro domains:
  IPR006170 Pheromone/general odorant binding protein [PF01395] (4-97)
  IPR036728 Pheromone/general odorant binding protein superfamily [G3DSA:1.10.238.20] (1-102)
  IPR036728 Pheromone/general odorant binding protein superfamily [SSF47565] (9-97)

Secondary structure (DSSP, 8-state):
--PPPPHHHHHHHHHHHHHHHHTTS---HHHHHHHHTTPPPSSHHHHHHHHHHHHHTTSB-TTS-B-HHHHHHHHHHH-TT-HHHHHHHHHHHHHHHHHHHHHTT-